Protein AF-A0A318KEJ3-F1 (afdb_monomer_lite)

Radius of gyration: 18.31 Å; chains: 1; bounding box: 38×32×59 Å

Sequence (121 aa):
MEWYDNIYDIGLPIDLRQWKKKHEIVKELREKGVKVSDDAREFRLHVEKYNEGFYEHQQSTYIAHSTSKGYIVTQDINLIKKSLDDYGKRPFNQLRKRAKGMKAIDENYNLRVDLERESLW

Structure (mmCIF, N/CA/C/O backbone):
data_AF-A0A318KEJ3-F1
#
_entry.id   AF-A0A318KEJ3-F1
#
loop_
_atom_site.group_PDB
_atom_site.id
_atom_site.type_symbol
_atom_site.label_atom_id
_atom_site.label_alt_id
_atom_site.label_comp_id
_atom_site.label_asym_id
_atom_site.label_entity_id
_atom_site.label_seq_id
_atom_site.pdbx_PDB_ins_code
_atom_site.Cartn_x
_atom_site.Cartn_y
_atom_site.Cartn_z
_atom_site.occupancy
_atom_site.B_iso_or_equiv
_atom_site.auth_seq_id
_atom_site.auth_comp_id
_atom_site.auth_asym_id
_atom_site.auth_atom_id
_atom_site.pdbx_PDB_model_num
ATOM 1 N N . MET A 1 1 ? -12.151 -3.320 30.598 1.00 41.75 1 MET A N 1
ATOM 2 C CA . MET A 1 1 ? -11.666 -2.323 29.625 1.00 41.75 1 MET A CA 1
ATOM 3 C C . MET A 1 1 ? -10.663 -3.049 28.745 1.00 41.75 1 MET A C 1
ATOM 5 O O . MET A 1 1 ? -9.799 -3.732 29.281 1.00 41.75 1 MET A O 1
ATOM 9 N N . GLU A 1 2 ? -10.959 -3.101 27.452 1.00 41.38 2 GLU A N 1
ATOM 10 C CA . GLU A 1 2 ? -10.620 -4.170 26.505 1.00 41.38 2 GLU A CA 1
ATOM 11 C C . GLU A 1 2 ? -9.128 -4.265 26.152 1.00 41.38 2 GLU A C 1
ATOM 13 O O . GLU A 1 2 ? -8.549 -3.350 25.585 1.00 41.38 2 GLU A O 1
ATOM 18 N N . TRP A 1 3 ? -8.518 -5.427 26.406 1.00 41.75 3 TRP A N 1
ATOM 19 C CA . TRP A 1 3 ? -7.174 -5.774 25.914 1.00 41.75 3 TRP A CA 1
ATOM 20 C C . TRP A 1 3 ? -7.163 -6.188 24.428 1.00 41.75 3 TRP A C 1
ATOM 22 O O . TRP A 1 3 ? -6.102 -6.429 23.861 1.00 41.75 3 TRP A O 1
ATOM 32 N N . TYR A 1 4 ? -8.338 -6.284 23.797 1.00 44.00 4 TYR A N 1
ATOM 33 C CA . TYR A 1 4 ? -8.515 -6.815 22.441 1.00 44.00 4 TYR A CA 1
ATOM 34 C C . TYR A 1 4 ? -8.391 -5.765 21.323 1.00 44.00 4 TYR A C 1
ATOM 36 O O . TYR A 1 4 ? -8.205 -6.146 20.171 1.00 44.00 4 TYR A O 1
ATOM 44 N N . ASP A 1 5 ? -8.423 -4.466 21.640 1.00 52.31 5 ASP A N 1
ATOM 45 C CA . ASP A 1 5 ? -8.371 -3.398 20.626 1.00 52.31 5 ASP A CA 1
ATOM 46 C C . ASP A 1 5 ? -6.944 -3.003 20.198 1.00 52.31 5 ASP A C 1
ATOM 48 O O . ASP A 1 5 ? -6.771 -2.259 19.236 1.00 52.31 5 ASP A O 1
ATOM 52 N N . ASN A 1 6 ? -5.906 -3.532 20.855 1.00 68.81 6 ASN A N 1
ATOM 53 C CA . ASN A 1 6 ? -4.517 -3.135 20.592 1.00 68.81 6 ASN A CA 1
ATOM 54 C C . ASN A 1 6 ? -3.982 -3.671 19.246 1.00 68.81 6 ASN A C 1
ATOM 56 O O . ASN A 1 6 ? -3.232 -2.994 18.558 1.00 68.81 6 ASN A O 1
ATOM 60 N N . ILE A 1 7 ? -4.414 -4.853 18.789 1.00 77.56 7 ILE A N 1
ATOM 61 C CA . ILE A 1 7 ? -3.845 -5.455 17.563 1.00 77.56 7 ILE A CA 1
ATOM 62 C C . ILE A 1 7 ? -4.210 -4.702 16.271 1.00 77.56 7 ILE A C 1
ATOM 64 O O . ILE A 1 7 ? -3.556 -4.884 15.245 1.00 77.56 7 ILE A O 1
ATOM 68 N N . TYR A 1 8 ? -5.269 -3.888 16.309 1.00 82.12 8 TYR A N 1
ATOM 69 C CA . TYR A 1 8 ? -5.692 -3.036 15.195 1.00 82.12 8 TYR A CA 1
ATOM 70 C C . TYR A 1 8 ? -5.171 -1.604 15.325 1.00 82.12 8 TYR A C 1
ATOM 72 O O . TYR A 1 8 ? -5.416 -0.795 14.426 1.00 82.12 8 TYR A O 1
ATOM 80 N N . ASP A 1 9 ? -4.459 -1.290 16.411 1.00 88.56 9 ASP A N 1
ATOM 81 C CA . ASP A 1 9 ? -3.737 -0.035 16.512 1.00 88.56 9 ASP A CA 1
ATOM 82 C C . ASP A 1 9 ? -2.575 -0.058 15.520 1.00 88.56 9 ASP A C 1
ATOM 84 O O . ASP A 1 9 ? -1.718 -0.946 15.519 1.00 88.56 9 ASP A O 1
ATOM 88 N N . ILE A 1 10 ? -2.578 0.930 14.636 1.00 92.69 10 ILE A N 1
ATOM 89 C CA . ILE A 1 10 ? -1.515 1.117 13.658 1.00 92.69 10 ILE A CA 1
ATOM 90 C C . ILE A 1 10 ? -0.540 2.209 14.081 1.00 92.69 10 ILE A C 1
ATOM 92 O O . ILE A 1 10 ? 0.337 2.554 13.301 1.00 92.69 10 ILE A O 1
ATOM 96 N N . GLY A 1 11 ? -0.690 2.806 15.264 1.00 91.38 11 GLY A N 1
ATOM 97 C CA . GLY A 1 11 ? 0.124 3.939 15.706 1.00 91.38 11 GLY A CA 1
ATOM 98 C C . GLY A 1 11 ? -0.206 5.249 14.983 1.00 91.38 11 GLY A C 1
ATOM 99 O O . GLY A 1 11 ? 0.577 6.197 15.026 1.00 91.38 11 GLY A O 1
ATOM 100 N N . LEU A 1 12 ? -1.358 5.316 14.309 1.00 92.81 12 LEU A N 1
ATOM 101 C CA . LEU A 1 12 ? -1.930 6.546 13.769 1.00 92.81 12 LEU A CA 1
ATOM 102 C C . LEU A 1 12 ? -3.325 6.742 14.349 1.00 92.81 12 LEU A C 1
ATOM 104 O O . LEU A 1 12 ? -4.037 5.762 14.567 1.00 92.81 12 LEU A O 1
ATOM 108 N N . PRO A 1 13 ? -3.771 7.995 14.528 1.00 93.44 13 PRO A N 1
ATOM 109 C CA . PRO A 1 13 ? -5.089 8.272 15.067 1.00 93.44 13 PRO A CA 1
ATOM 110 C C . PRO A 1 13 ? -6.154 8.070 13.976 1.00 93.44 13 PRO A C 1
ATOM 112 O O . PRO A 1 13 ? -6.862 8.999 13.614 1.00 93.44 13 PRO A O 1
ATOM 115 N N . ILE A 1 14 ? -6.278 6.874 13.405 1.00 93.75 14 ILE A N 1
ATOM 116 C CA . ILE A 1 14 ? -7.265 6.522 12.381 1.00 93.75 14 ILE A CA 1
ATOM 117 C C . ILE A 1 14 ? -7.715 5.075 12.560 1.00 93.75 14 ILE A C 1
ATOM 119 O O . ILE A 1 14 ? -6.901 4.183 12.770 1.00 93.75 14 ILE A O 1
ATOM 123 N N . ASP A 1 15 ? -9.020 4.841 12.434 1.00 93.25 15 ASP A N 1
ATOM 124 C CA . ASP A 1 15 ? -9.574 3.487 12.441 1.00 93.25 15 ASP A CA 1
ATOM 125 C C . ASP A 1 15 ? -9.603 2.911 11.019 1.00 93.25 15 ASP A C 1
ATOM 127 O O . ASP A 1 15 ? -10.276 3.466 10.142 1.00 93.25 15 ASP A O 1
ATOM 131 N N . LEU A 1 16 ? -8.882 1.809 10.804 1.00 95.88 16 LEU A N 1
ATOM 132 C CA . LEU A 1 16 ? -8.848 1.041 9.556 1.00 95.88 16 LEU A CA 1
ATOM 133 C C . LEU A 1 16 ? -9.428 -0.376 9.717 1.00 95.88 16 LEU A C 1
ATOM 135 O O . LEU A 1 16 ? -9.154 -1.239 8.887 1.00 95.88 16 LEU A O 1
ATOM 139 N N . ARG A 1 17 ? -10.253 -0.645 10.740 1.00 93.75 17 ARG A N 1
ATOM 140 C CA . ARG A 1 17 ? -10.995 -1.921 10.868 1.00 93.75 17 ARG A CA 1
ATOM 141 C C . ARG A 1 17 ? -12.025 -2.118 9.752 1.00 93.75 17 ARG A C 1
ATOM 143 O O . ARG A 1 17 ? -12.487 -3.229 9.509 1.00 93.75 17 ARG A O 1
ATOM 150 N N . GLN A 1 18 ? -12.383 -1.036 9.067 1.00 95.44 18 GLN A N 1
ATOM 151 C CA . GLN A 1 18 ? -13.194 -1.028 7.856 1.00 95.44 18 GLN A CA 1
ATOM 152 C C . GLN A 1 18 ? -12.414 -0.377 6.714 1.00 95.44 18 GLN A C 1
ATOM 154 O O . GLN A 1 18 ? -11.500 0.417 6.939 1.00 95.44 18 GLN A O 1
ATOM 159 N N . TRP A 1 19 ? -12.797 -0.703 5.479 1.00 97.38 19 TRP A N 1
ATOM 160 C CA . TRP A 1 19 ? -12.184 -0.114 4.293 1.00 97.38 19 TRP A CA 1
ATOM 161 C C . TRP A 1 19 ? -12.333 1.409 4.289 1.00 97.38 19 TRP A C 1
ATOM 163 O O . TRP A 1 19 ? -13.452 1.914 4.349 1.00 97.38 19 TRP A O 1
ATOM 173 N N . LYS A 1 20 ? -11.215 2.126 4.142 1.00 97.56 20 LYS A N 1
ATOM 174 C CA . LYS A 1 20 ? -11.200 3.579 3.926 1.00 97.56 20 LYS A CA 1
ATOM 175 C C . LYS A 1 20 ? -10.407 3.960 2.695 1.00 97.56 20 LYS A C 1
ATOM 177 O O . LYS A 1 20 ? -9.296 3.478 2.459 1.00 97.56 20 LYS A O 1
ATOM 182 N N . LYS A 1 21 ? -10.950 4.875 1.901 1.00 97.06 21 LYS A N 1
ATOM 183 C CA . LYS A 1 21 ? -10.270 5.447 0.743 1.00 97.06 21 LYS A CA 1
ATOM 184 C C . LYS A 1 21 ? -9.210 6.447 1.171 1.00 97.06 21 LYS A C 1
ATOM 186 O O . LYS A 1 21 ? -9.317 7.117 2.190 1.00 97.06 21 LYS A O 1
ATOM 191 N N . LYS A 1 22 ? -8.214 6.630 0.300 1.00 95.94 22 LYS A N 1
ATOM 192 C CA . LYS A 1 22 ? -7.121 7.596 0.489 1.00 95.94 22 LYS A CA 1
ATOM 193 C C . LYS A 1 22 ? -7.621 8.991 0.891 1.00 95.94 22 LYS A C 1
ATOM 195 O O . LYS A 1 22 ? -7.053 9.601 1.784 1.00 95.94 22 LYS A O 1
ATOM 200 N N . HIS A 1 23 ? -8.654 9.507 0.223 1.00 95.81 23 HIS A N 1
ATOM 201 C CA . HIS A 1 23 ? -9.148 10.861 0.493 1.00 95.81 23 HIS A CA 1
ATOM 202 C C . HIS A 1 23 ? -9.790 10.982 1.885 1.00 95.81 23 HIS A C 1
ATOM 204 O O . HIS A 1 23 ? -9.603 11.999 2.544 1.00 95.81 23 HIS A O 1
ATOM 210 N N . GLU A 1 24 ? -10.480 9.936 2.349 1.00 97.00 24 GLU A N 1
ATOM 211 C CA . GLU A 1 24 ? -11.056 9.862 3.698 1.00 97.00 24 GLU A CA 1
ATOM 212 C C . GLU A 1 24 ? -9.943 9.825 4.747 1.00 97.00 24 GLU A C 1
ATOM 214 O O . GLU A 1 24 ? -9.965 10.595 5.701 1.00 97.00 24 GLU A O 1
ATOM 219 N N . ILE A 1 25 ? -8.917 9.004 4.503 1.00 96.88 25 ILE A N 1
ATOM 220 C CA . ILE A 1 25 ? -7.737 8.879 5.367 1.00 96.88 25 ILE A CA 1
ATOM 221 C C . ILE A 1 25 ? -7.006 10.217 5.502 1.00 96.88 25 ILE A C 1
ATOM 223 O O . ILE A 1 25 ? -6.727 10.658 6.612 1.00 96.88 25 ILE A O 1
ATOM 227 N N . VAL A 1 26 ? -6.712 10.887 4.383 1.00 96.94 26 VAL A N 1
ATOM 228 C CA . VAL A 1 26 ? -6.011 12.183 4.390 1.00 96.94 26 VAL A CA 1
ATOM 229 C C . VAL A 1 26 ? -6.817 13.237 5.142 1.00 96.94 26 VAL A C 1
ATOM 231 O O . VAL A 1 26 ? -6.245 13.988 5.929 1.00 96.94 26 VAL A O 1
ATOM 234 N N . LYS A 1 27 ? -8.135 13.288 4.917 1.00 96.56 27 LYS A N 1
ATOM 235 C CA . LYS A 1 27 ? -9.028 14.214 5.617 1.00 96.56 27 LYS A CA 1
ATOM 236 C C . LYS A 1 27 ? -8.987 13.978 7.129 1.00 96.56 27 LYS A C 1
ATOM 238 O O . LYS A 1 27 ? -8.687 14.906 7.871 1.00 96.56 27 LYS A O 1
ATOM 243 N N . GLU A 1 28 ? -9.210 12.741 7.564 1.00 96.50 28 GLU A N 1
ATOM 244 C CA . GLU A 1 28 ? -9.274 12.385 8.985 1.00 96.50 28 GLU A CA 1
ATOM 245 C C . GLU A 1 28 ? -7.937 12.618 9.704 1.00 96.50 28 GLU A C 1
ATOM 247 O O . GLU A 1 28 ? -7.905 13.158 10.808 1.00 96.50 28 GLU A O 1
ATOM 252 N N . LEU A 1 29 ? -6.817 12.262 9.068 1.00 96.06 29 LEU A N 1
ATOM 253 C CA . LEU A 1 29 ? -5.487 12.490 9.633 1.00 96.06 29 LEU A CA 1
ATOM 254 C C . LEU A 1 29 ? -5.207 13.987 9.825 1.00 96.06 29 LEU A C 1
ATOM 256 O O . LEU A 1 29 ? -4.710 14.383 10.880 1.00 96.06 29 LEU A O 1
ATOM 260 N N . ARG A 1 30 ? -5.589 14.831 8.859 1.00 95.94 30 ARG A N 1
ATOM 261 C CA . ARG A 1 30 ? -5.444 16.293 8.966 1.00 95.94 30 ARG A CA 1
ATOM 262 C C . ARG A 1 30 ? -6.335 16.894 10.045 1.00 95.94 30 ARG A C 1
ATOM 264 O O . ARG A 1 30 ? -5.863 17.734 10.805 1.00 95.94 30 ARG A O 1
ATOM 271 N N . GLU A 1 31 ? -7.588 16.451 10.140 1.00 96.62 31 GLU A N 1
ATOM 272 C CA . GLU A 1 31 ? -8.523 16.873 11.197 1.00 96.62 31 GLU A CA 1
ATOM 273 C C . GLU A 1 31 ? -7.983 16.551 12.598 1.00 96.62 31 GLU A C 1
ATOM 275 O O . GLU A 1 31 ? -8.251 17.278 13.551 1.00 96.62 31 GLU A O 1
ATOM 280 N N . LYS A 1 32 ? -7.157 15.506 12.710 1.00 95.25 32 LYS A N 1
ATOM 281 C CA . LYS A 1 32 ? -6.493 15.084 13.950 1.00 95.25 32 LYS A CA 1
ATOM 282 C C . LYS A 1 32 ? -5.068 15.632 14.107 1.00 95.25 32 LYS A C 1
ATOM 284 O O . LYS A 1 32 ? -4.325 15.175 14.970 1.00 95.25 32 LYS A O 1
ATOM 289 N N . GLY A 1 33 ? -4.676 16.609 13.288 1.00 94.81 33 GLY A N 1
ATOM 290 C CA . GLY A 1 33 ? -3.395 17.315 13.402 1.00 94.81 33 GLY A CA 1
ATOM 291 C C . GLY A 1 33 ? -2.180 16.575 12.834 1.00 94.81 33 GLY A C 1
ATOM 292 O O . GLY A 1 33 ? -1.053 17.049 12.988 1.00 94.81 33 GLY A O 1
ATOM 293 N N . VAL A 1 34 ? -2.370 15.445 12.148 1.00 93.88 34 VAL A N 1
ATOM 294 C CA . VAL A 1 34 ? -1.285 14.712 11.483 1.00 93.88 34 VAL A CA 1
ATOM 295 C C . VAL A 1 34 ? -0.999 15.348 10.123 1.00 93.88 34 VAL A C 1
ATOM 297 O O . VAL A 1 34 ? -1.882 15.500 9.276 1.00 93.88 34 VAL A O 1
ATOM 300 N N . LYS A 1 35 ? 0.266 15.710 9.888 1.00 91.44 35 LYS A N 1
ATOM 301 C CA . LYS A 1 35 ? 0.710 16.249 8.597 1.00 91.44 35 LYS A CA 1
ATOM 302 C C . LYS A 1 35 ? 0.794 15.128 7.565 1.00 91.44 35 LYS A C 1
ATOM 304 O O . LYS A 1 35 ? 1.616 14.228 7.696 1.00 91.44 35 LYS A O 1
ATOM 309 N N . VAL A 1 36 ? -0.045 15.214 6.536 1.00 92.62 36 VAL A N 1
ATOM 310 C CA . VAL A 1 36 ? -0.067 14.278 5.405 1.00 92.62 36 VAL A CA 1
ATOM 311 C C . VAL A 1 36 ? -0.299 15.050 4.108 1.00 92.62 36 VAL A C 1
ATOM 313 O O . VAL A 1 36 ? -1.180 15.917 4.042 1.00 92.62 36 VAL A O 1
ATOM 316 N N . SER A 1 37 ? 0.473 14.735 3.072 1.00 92.62 37 SER A N 1
ATOM 317 C CA . SER A 1 37 ? 0.340 15.271 1.717 1.00 92.62 37 SER A CA 1
ATOM 318 C C . SER A 1 37 ? -0.965 14.822 1.034 1.00 92.62 37 SER A C 1
ATOM 320 O O . SER A 1 37 ? -1.588 13.831 1.417 1.00 92.62 37 SER A O 1
ATOM 322 N N . ASP A 1 38 ? -1.399 15.521 -0.022 1.00 89.12 38 ASP A N 1
ATOM 323 C CA . ASP A 1 38 ? -2.625 15.154 -0.765 1.00 89.12 38 ASP A CA 1
ATOM 324 C C . ASP A 1 38 ? -2.520 13.784 -1.463 1.00 89.12 38 ASP A C 1
ATOM 326 O O . ASP A 1 38 ? -3.511 13.074 -1.693 1.00 89.12 38 ASP A O 1
ATOM 330 N N . ASP A 1 39 ? -1.300 13.374 -1.808 1.00 90.62 39 ASP A N 1
ATOM 331 C CA . ASP A 1 39 ? -1.016 12.052 -2.354 1.00 90.62 39 ASP A CA 1
ATOM 332 C C . ASP A 1 39 ? -0.828 10.977 -1.267 1.00 90.62 39 ASP A C 1
ATOM 334 O O . ASP A 1 39 ? -0.594 9.816 -1.603 1.00 90.62 39 ASP A O 1
ATOM 338 N N . ALA A 1 40 ? -1.002 11.329 0.012 1.00 93.38 40 ALA A N 1
ATOM 339 C CA . ALA A 1 40 ? -0.880 10.439 1.163 1.00 93.38 40 ALA A CA 1
ATOM 340 C C . ALA A 1 40 ? 0.491 9.749 1.245 1.00 93.38 40 ALA A C 1
ATOM 342 O O . ALA A 1 40 ? 0.577 8.547 1.501 1.00 93.38 40 ALA A O 1
ATOM 343 N N . ARG A 1 41 ? 1.575 10.470 0.941 1.00 93.38 41 ARG A N 1
ATOM 344 C CA . ARG A 1 41 ? 2.934 9.912 0.933 1.00 93.38 41 ARG A CA 1
ATOM 345 C C . ARG A 1 41 ? 3.341 9.428 2.321 1.00 93.38 41 ARG A C 1
ATOM 347 O O . ARG A 1 41 ? 3.777 8.291 2.446 1.00 93.38 41 ARG A O 1
ATOM 354 N N . GLU A 1 42 ? 3.152 10.251 3.343 1.00 94.75 42 GLU A N 1
ATOM 355 C CA . GLU A 1 42 ? 3.513 9.940 4.730 1.00 94.75 42 GLU A CA 1
ATOM 356 C C . GLU A 1 42 ? 2.719 8.737 5.240 1.00 94.75 42 GLU A C 1
ATOM 358 O O . GLU A 1 42 ? 3.287 7.819 5.822 1.00 94.75 42 GLU A O 1
ATOM 363 N N . PHE A 1 43 ? 1.421 8.686 4.929 1.00 96.06 43 PHE A N 1
ATOM 364 C CA . PHE A 1 43 ? 0.583 7.536 5.255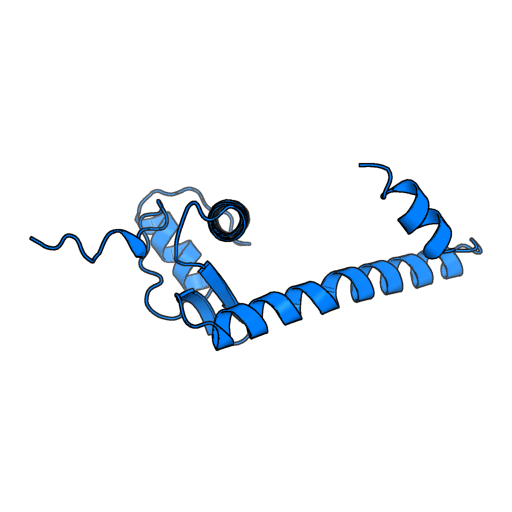 1.00 96.06 43 PHE A CA 1
ATOM 365 C C . PHE A 1 43 ? 1.061 6.256 4.555 1.00 96.06 43 PHE A C 1
ATOM 367 O O . PHE A 1 43 ? 1.139 5.211 5.185 1.00 96.06 43 PHE A O 1
ATOM 374 N N . ARG A 1 44 ? 1.421 6.313 3.266 1.00 94.25 44 ARG A N 1
ATOM 375 C CA . ARG A 1 44 ? 1.925 5.131 2.545 1.00 94.25 44 ARG A CA 1
ATOM 376 C C . ARG A 1 44 ? 3.250 4.618 3.112 1.00 94.25 44 ARG A C 1
ATOM 378 O O . ARG A 1 44 ? 3.389 3.411 3.249 1.00 94.25 44 ARG A O 1
ATOM 385 N N . LEU A 1 45 ? 4.168 5.510 3.486 1.00 94.50 45 LEU A N 1
ATOM 386 C CA . LEU A 1 45 ? 5.417 5.133 4.162 1.00 94.50 45 LEU A CA 1
ATOM 387 C C . LEU A 1 45 ? 5.143 4.481 5.523 1.00 94.50 45 LEU A C 1
ATOM 389 O O . LEU A 1 45 ? 5.774 3.492 5.881 1.00 94.50 45 LEU A O 1
ATOM 393 N N . HIS A 1 46 ? 4.166 5.008 6.264 1.00 95.75 46 HIS A N 1
ATOM 394 C CA . HIS A 1 46 ? 3.717 4.398 7.513 1.00 95.75 46 HIS A CA 1
ATOM 395 C C . HIS A 1 46 ? 3.151 2.991 7.293 1.00 95.75 46 HIS A C 1
ATOM 397 O O . HIS A 1 46 ? 3.501 2.072 8.023 1.00 95.75 46 HIS A O 1
ATOM 403 N N . VAL A 1 47 ? 2.315 2.806 6.265 1.00 95.81 47 VAL A N 1
ATOM 404 C CA . VAL A 1 47 ? 1.770 1.493 5.881 1.00 95.81 47 VAL A CA 1
ATOM 405 C C . VAL A 1 47 ? 2.880 0.502 5.537 1.00 95.81 47 VAL A C 1
ATOM 407 O O . VAL A 1 47 ? 2.814 -0.645 5.968 1.00 95.81 47 VAL A O 1
ATOM 410 N N . GLU A 1 48 ? 3.893 0.930 4.779 1.00 94.38 48 GLU A N 1
ATOM 411 C CA . GLU A 1 48 ? 5.051 0.098 4.429 1.00 94.38 48 GLU A CA 1
ATOM 412 C C . GLU A 1 48 ? 5.791 -0.369 5.688 1.00 94.38 48 GLU A C 1
ATOM 414 O O . GLU A 1 48 ? 5.940 -1.574 5.880 1.00 94.38 48 GLU A O 1
ATOM 419 N N . LYS A 1 49 ? 6.133 0.556 6.593 1.00 94.69 49 LYS A N 1
ATOM 420 C CA . LYS A 1 49 ? 6.800 0.239 7.865 1.00 94.69 49 LYS A CA 1
ATOM 421 C C . LYS A 1 49 ? 5.954 -0.651 8.779 1.00 94.69 49 LYS A C 1
ATOM 423 O O . LYS A 1 49 ? 6.473 -1.560 9.414 1.00 94.69 49 LYS A O 1
ATOM 428 N N . TYR A 1 50 ? 4.652 -0.390 8.870 1.00 95.12 50 TYR A N 1
ATOM 429 C CA . TYR A 1 50 ? 3.749 -1.238 9.643 1.00 95.12 50 TYR A CA 1
ATOM 430 C C . TYR A 1 50 ? 3.787 -2.666 9.089 1.00 95.12 50 TYR A C 1
ATOM 432 O O . TYR A 1 50 ? 4.052 -3.614 9.816 1.00 95.12 50 TYR A O 1
ATOM 440 N N . ASN A 1 51 ? 3.623 -2.825 7.775 1.00 95.56 51 ASN A N 1
ATOM 441 C CA . ASN A 1 51 ? 3.639 -4.135 7.134 1.00 95.56 51 ASN A CA 1
ATOM 442 C C . ASN A 1 51 ? 5.005 -4.845 7.208 1.00 95.56 51 ASN A C 1
ATOM 444 O O . ASN A 1 51 ? 5.014 -6.074 7.216 1.00 95.56 51 ASN A O 1
ATOM 448 N N . GLU A 1 52 ? 6.130 -4.129 7.321 1.00 93.88 52 GLU A N 1
ATOM 449 C CA . GLU A 1 52 ? 7.429 -4.738 7.661 1.00 93.88 52 GLU A CA 1
ATOM 450 C C . GLU A 1 52 ? 7.368 -5.506 8.982 1.00 93.88 52 GLU A C 1
ATOM 452 O O . GLU A 1 52 ? 7.756 -6.672 9.027 1.00 93.88 52 GLU A O 1
ATOM 457 N N . GLY A 1 53 ? 6.756 -4.926 10.018 1.00 93.00 53 GLY A N 1
ATOM 458 C CA . GLY A 1 53 ? 6.542 -5.615 11.290 1.00 93.00 53 GLY A CA 1
ATOM 459 C C . GLY A 1 53 ? 5.726 -6.905 11.148 1.00 93.00 53 GLY A C 1
ATOM 460 O O . GLY A 1 53 ? 5.939 -7.859 11.896 1.00 93.00 53 GLY A O 1
ATOM 461 N N . PHE A 1 54 ? 4.800 -6.979 10.184 1.00 93.31 54 PHE A N 1
ATOM 462 C CA . PHE A 1 54 ? 4.069 -8.218 9.891 1.00 93.31 54 PHE A CA 1
ATOM 463 C C . PHE A 1 54 ? 4.990 -9.292 9.290 1.00 93.31 54 PHE A C 1
ATOM 465 O O . PHE A 1 54 ? 4.903 -10.459 9.676 1.00 93.31 54 PHE A O 1
ATOM 472 N N . TYR A 1 55 ? 5.895 -8.915 8.380 1.00 88.62 55 TYR A N 1
ATOM 473 C CA . TYR A 1 55 ? 6.878 -9.835 7.791 1.00 88.62 55 TYR A CA 1
ATOM 474 C C . TYR A 1 55 ? 7.897 -10.331 8.823 1.00 88.62 55 TYR A C 1
ATOM 476 O O . TYR A 1 55 ? 8.319 -11.482 8.768 1.00 88.62 55 TYR A O 1
ATOM 484 N N . GLU A 1 56 ? 8.255 -9.474 9.779 1.00 91.62 56 GLU A N 1
ATOM 485 C CA . GLU A 1 56 ? 9.195 -9.764 10.868 1.00 91.62 56 GLU A CA 1
ATOM 486 C C . GLU A 1 56 ? 8.539 -10.460 12.073 1.00 91.62 56 GLU A C 1
ATOM 488 O O . GLU A 1 56 ? 9.184 -10.666 13.100 1.00 91.62 56 GLU A O 1
ATOM 493 N N . HIS A 1 57 ? 7.256 -10.825 11.970 1.00 90.25 57 HIS A N 1
ATOM 494 C CA . HIS A 1 57 ? 6.470 -11.443 13.044 1.00 90.25 57 HIS A CA 1
ATOM 495 C C . HIS A 1 57 ? 6.358 -10.597 14.330 1.00 90.25 57 HIS A C 1
ATOM 497 O O . HIS A 1 57 ? 6.069 -11.127 15.402 1.00 90.25 57 HIS A O 1
ATOM 503 N N . GLN A 1 58 ? 6.543 -9.279 14.233 1.00 89.94 58 GLN A N 1
ATOM 504 C CA . GLN A 1 58 ? 6.394 -8.329 15.343 1.00 89.94 58 GLN A CA 1
ATOM 505 C C . GLN A 1 58 ? 4.930 -7.956 15.606 1.00 89.94 58 GLN A C 1
ATOM 507 O O . GLN A 1 58 ? 4.574 -7.558 16.713 1.00 89.94 58 GLN A O 1
ATOM 512 N N . GLN A 1 59 ? 4.068 -8.109 14.602 1.00 90.69 59 GLN A N 1
ATOM 513 C CA . GLN A 1 59 ? 2.630 -7.872 14.699 1.00 90.69 59 GLN A CA 1
ATOM 514 C C . GLN A 1 59 ? 1.849 -8.936 13.926 1.00 90.69 59 GLN A C 1
ATOM 516 O O . GLN A 1 59 ? 2.345 -9.548 12.981 1.00 90.69 59 GLN A O 1
ATOM 521 N N . SER A 1 60 ? 0.600 -9.155 14.333 1.00 92.06 60 SER A N 1
ATOM 522 C CA . SER A 1 60 ? -0.260 -10.217 13.798 1.00 92.06 60 SER A CA 1
ATOM 523 C C . SER A 1 60 ? -1.224 -9.742 12.707 1.00 92.06 60 SER A C 1
ATOM 525 O O . SER A 1 60 ? -1.984 -10.545 12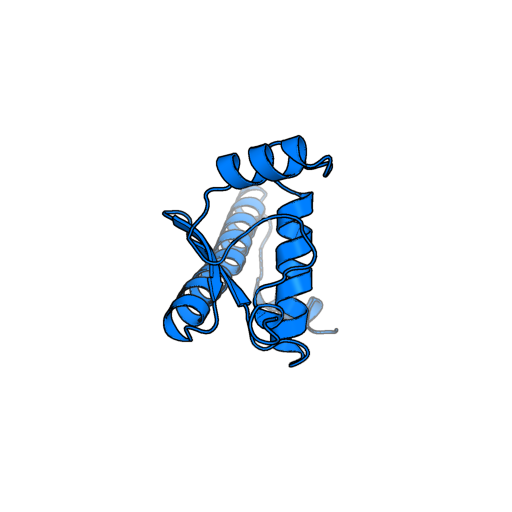.165 1.00 92.06 60 SER A O 1
ATOM 527 N N . THR A 1 61 ? -1.221 -8.447 12.402 1.00 95.88 61 THR A N 1
ATOM 528 C CA . THR A 1 61 ? -2.128 -7.764 11.477 1.00 95.88 61 THR A CA 1
ATOM 529 C C . THR A 1 61 ? -1.356 -7.107 10.337 1.00 95.88 61 THR A C 1
ATOM 531 O O . THR A 1 61 ? -0.184 -6.748 10.457 1.00 95.88 61 THR A O 1
ATOM 534 N N . TYR A 1 62 ? -2.035 -6.953 9.204 1.00 96.44 62 TYR A N 1
ATOM 535 C CA . TYR A 1 62 ? -1.491 -6.390 7.974 1.00 96.44 62 TYR A CA 1
ATOM 536 C C . TYR A 1 62 ? -2.426 -5.305 7.443 1.00 96.44 62 TYR A C 1
ATOM 538 O O . TYR A 1 62 ? -3.647 -5.480 7.441 1.00 96.44 62 TYR A O 1
ATOM 546 N N . ILE A 1 63 ? -1.872 -4.200 6.946 1.00 97.19 63 ILE A N 1
ATOM 547 C CA . ILE A 1 63 ? -2.639 -3.184 6.224 1.00 97.19 63 ILE A CA 1
ATOM 548 C C . ILE A 1 63 ? -2.713 -3.588 4.751 1.00 97.19 63 ILE A C 1
ATOM 550 O O . ILE A 1 63 ? -1.776 -3.377 3.976 1.00 97.19 63 ILE A O 1
ATOM 554 N N . ALA A 1 64 ? -3.852 -4.152 4.359 1.00 96.31 64 ALA A N 1
ATOM 555 C CA . ALA A 1 64 ? -4.146 -4.509 2.980 1.00 96.31 64 ALA A CA 1
ATOM 556 C C . ALA A 1 64 ? -4.591 -3.288 2.172 1.00 96.31 64 ALA A C 1
ATOM 558 O O . ALA A 1 64 ? -5.356 -2.446 2.649 1.00 96.31 64 ALA A O 1
ATOM 559 N N . HIS A 1 65 ? -4.158 -3.229 0.912 1.00 94.56 65 HIS A N 1
ATOM 560 C CA . HIS A 1 65 ? -4.563 -2.203 -0.040 1.00 94.56 65 HIS A CA 1
ATOM 561 C C . HIS A 1 65 ? -5.354 -2.810 -1.205 1.00 94.56 65 HIS A C 1
ATOM 563 O O . HIS A 1 65 ? -5.036 -3.873 -1.727 1.00 94.56 65 HIS A O 1
ATOM 569 N N . SER A 1 66 ? -6.381 -2.091 -1.654 1.00 91.69 66 SER A N 1
ATOM 570 C CA . SER A 1 66 ? -7.109 -2.360 -2.891 1.00 91.69 66 SER A CA 1
ATOM 571 C C . SER A 1 66 ? -7.414 -1.049 -3.598 1.00 91.69 66 SER A C 1
ATOM 573 O O . SER A 1 66 ? -8.025 -0.158 -3.012 1.00 91.69 66 SER A O 1
ATOM 575 N N . THR A 1 67 ? -7.134 -0.948 -4.897 1.00 88.00 67 THR A N 1
ATOM 576 C CA . THR A 1 67 ? -7.503 0.238 -5.694 1.00 88.00 67 THR A CA 1
ATOM 577 C C . THR A 1 67 ? -8.999 0.570 -5.577 1.00 88.00 67 THR A C 1
ATOM 579 O O . THR A 1 67 ? -9.400 1.731 -5.449 1.00 88.00 67 THR A O 1
ATOM 582 N N . SER A 1 68 ? -9.847 -0.463 -5.554 1.00 91.31 68 SER A N 1
ATOM 583 C CA . SER A 1 68 ? -11.307 -0.320 -5.523 1.00 91.31 68 SER A CA 1
ATOM 584 C C . SER A 1 68 ? -11.895 -0.059 -4.137 1.00 91.31 68 SER A C 1
ATOM 586 O O . SER A 1 68 ? -12.976 0.521 -4.070 1.00 91.31 68 SER A O 1
ATOM 588 N N . LYS A 1 69 ? -11.194 -0.377 -3.041 1.00 94.75 69 LYS A N 1
ATOM 589 C CA . LYS A 1 69 ? -11.728 -0.235 -1.670 1.00 94.75 69 LYS A CA 1
ATOM 590 C C . LYS A 1 69 ? -10.916 0.687 -0.759 1.00 94.75 69 LYS A C 1
ATOM 592 O O . LYS A 1 69 ? -11.491 1.306 0.122 1.00 94.75 69 LYS A O 1
ATOM 597 N N . GLY A 1 70 ? -9.631 0.886 -1.035 1.00 95.62 70 GLY A N 1
ATOM 598 C CA . GLY A 1 70 ? -8.723 1.687 -0.220 1.00 95.62 70 GLY A CA 1
ATOM 599 C C . GLY A 1 70 ? -7.861 0.809 0.678 1.00 95.62 70 GLY A C 1
ATOM 600 O O . GLY A 1 70 ? -7.218 -0.105 0.170 1.00 95.62 70 GLY A O 1
ATOM 601 N N . TYR A 1 71 ? -7.841 1.093 1.977 1.00 97.38 71 TYR A N 1
ATOM 602 C CA . TYR A 1 71 ? -6.997 0.424 2.967 1.00 97.38 71 TYR A CA 1
ATOM 603 C C . TYR A 1 71 ? -7.838 -0.190 4.086 1.00 97.38 71 TYR A C 1
ATOM 605 O O . TYR A 1 71 ? -8.867 0.377 4.452 1.00 97.38 71 TYR A O 1
ATOM 613 N N . ILE A 1 72 ? -7.392 -1.326 4.621 1.00 97.44 72 ILE A N 1
ATOM 614 C CA . ILE A 1 72 ? -7.980 -1.995 5.789 1.00 97.44 72 ILE A CA 1
ATOM 615 C C . ILE A 1 72 ? -6.876 -2.703 6.582 1.00 97.44 72 ILE A C 1
ATOM 617 O O . ILE A 1 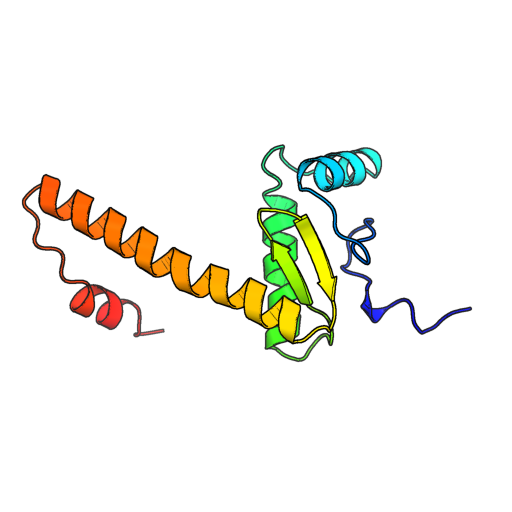72 ? -5.967 -3.272 5.982 1.00 97.44 72 ILE A O 1
ATOM 621 N N . VAL A 1 73 ? -6.960 -2.705 7.910 1.00 97.50 73 VAL A N 1
ATOM 622 C CA . VAL A 1 73 ? -6.135 -3.555 8.781 1.00 97.50 73 VAL A CA 1
ATOM 623 C C . VAL A 1 73 ? -6.850 -4.882 8.965 1.00 97.50 73 VAL A C 1
ATOM 625 O O . VAL A 1 73 ? -8.032 -4.920 9.302 1.00 97.50 73 VAL A O 1
ATOM 628 N N . THR A 1 74 ? -6.160 -5.989 8.720 1.00 96.31 74 THR A N 1
ATOM 629 C CA . THR A 1 74 ? -6.794 -7.305 8.713 1.00 96.31 74 THR A CA 1
ATOM 630 C C . THR A 1 74 ? -5.828 -8.424 9.091 1.00 96.31 74 THR A C 1
ATOM 632 O O . THR A 1 74 ? -4.613 -8.290 8.954 1.00 96.31 74 THR A O 1
ATOM 635 N N . GLN A 1 75 ? -6.394 -9.545 9.53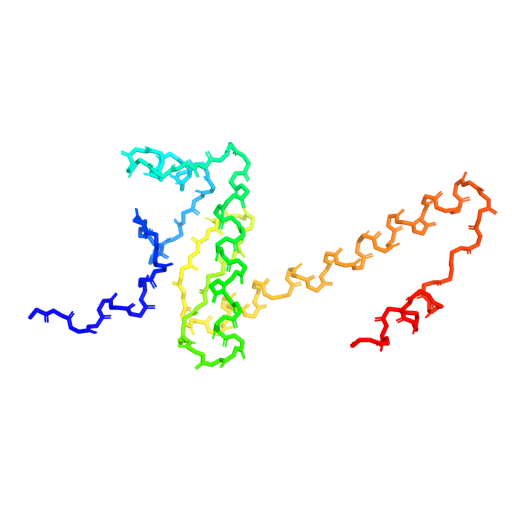8 1.00 95.94 75 GLN A N 1
ATOM 636 C CA . GLN A 1 75 ? -5.720 -10.843 9.664 1.00 95.94 75 GLN A CA 1
ATOM 637 C C . GLN A 1 75 ? -6.223 -11.849 8.612 1.00 95.94 75 GLN A C 1
ATOM 639 O O . GLN A 1 75 ? -5.778 -12.994 8.584 1.00 95.94 75 GLN A O 1
ATOM 644 N N . ASP A 1 76 ? -7.168 -11.452 7.746 1.00 95.69 76 ASP A N 1
ATOM 645 C CA . ASP A 1 76 ? -7.710 -12.329 6.707 1.00 95.69 76 ASP A CA 1
ATOM 646 C C . ASP A 1 76 ? -6.639 -12.616 5.651 1.00 95.69 76 ASP A C 1
ATOM 648 O O . ASP A 1 76 ? -6.326 -11.792 4.785 1.00 95.69 76 ASP A O 1
ATOM 652 N N . ILE A 1 77 ? -6.119 -13.840 5.700 1.00 94.25 77 ILE A N 1
ATOM 653 C CA . ILE A 1 77 ? -5.082 -14.355 4.805 1.00 94.25 77 ILE A CA 1
ATOM 654 C C . ILE A 1 77 ? -5.461 -14.166 3.329 1.00 94.25 77 ILE A C 1
ATOM 656 O O . ILE A 1 77 ? -4.586 -13.915 2.500 1.00 94.25 77 ILE A O 1
ATOM 660 N N . ASN A 1 78 ? -6.744 -14.250 2.966 1.00 95.19 78 ASN A N 1
ATOM 661 C CA . ASN A 1 78 ? -7.170 -14.082 1.577 1.00 95.19 78 ASN A CA 1
ATOM 662 C C . ASN A 1 78 ? -7.065 -12.628 1.109 1.00 95.19 78 ASN A C 1
ATOM 664 O O . ASN A 1 78 ? -6.733 -12.383 -0.054 1.00 95.19 78 ASN A O 1
ATOM 668 N N . LEU A 1 79 ? -7.339 -11.660 1.987 1.00 94.69 79 LEU A N 1
ATOM 669 C CA . LEU A 1 79 ? -7.152 -10.239 1.683 1.00 94.69 79 LEU A CA 1
ATOM 670 C C . LEU A 1 79 ? -5.670 -9.883 1.605 1.00 94.69 79 LEU A C 1
ATOM 672 O O . LEU A 1 79 ? -5.265 -9.173 0.684 1.00 94.69 79 LEU A O 1
ATOM 676 N N . ILE A 1 80 ? -4.867 -10.431 2.519 1.00 94.88 80 ILE A N 1
ATOM 677 C CA . ILE A 1 80 ? -3.415 -10.241 2.536 1.00 94.88 80 ILE A CA 1
ATOM 678 C C . ILE A 1 80 ? -2.804 -10.776 1.238 1.00 94.88 80 ILE A C 1
ATOM 680 O O . ILE A 1 80 ? -2.132 -10.028 0.533 1.00 94.88 80 ILE A O 1
ATOM 684 N N . LYS A 1 81 ? -3.118 -12.020 0.849 1.00 93.00 81 LYS A N 1
ATOM 685 C CA . LYS A 1 81 ? -2.648 -12.618 -0.416 1.00 93.00 81 LYS A CA 1
ATOM 686 C C . LYS A 1 81 ? -2.986 -11.753 -1.628 1.00 93.00 81 LYS A C 1
ATOM 688 O O . LYS A 1 81 ? -2.102 -11.438 -2.413 1.00 93.00 81 LYS A O 1
ATOM 693 N N . LYS A 1 82 ? -4.237 -11.293 -1.743 1.00 91.75 82 LYS A N 1
ATOM 694 C CA . LYS A 1 82 ? -4.655 -10.410 -2.846 1.00 91.75 82 LYS A CA 1
ATOM 695 C C . LYS A 1 82 ? -3.879 -9.091 -2.866 1.00 91.75 82 LYS A C 1
ATOM 697 O O . LYS A 1 82 ? -3.504 -8.631 -3.939 1.00 91.75 82 LYS A O 1
ATOM 702 N N . SER A 1 83 ? -3.637 -8.494 -1.699 1.00 91.44 83 SER A N 1
ATOM 703 C CA . SER A 1 83 ? -2.837 -7.268 -1.580 1.00 91.44 83 SER A CA 1
ATOM 704 C C . SER A 1 83 ? -1.381 -7.503 -2.002 1.00 91.44 83 SER A C 1
ATOM 706 O O . SER A 1 83 ? -0.790 -6.657 -2.668 1.00 91.44 83 SER A O 1
ATOM 708 N N . LEU A 1 84 ? -0.805 -8.659 -1.658 1.00 88.75 84 LEU A N 1
ATOM 709 C CA . LEU A 1 84 ? 0.557 -9.047 -2.042 1.00 88.75 84 LEU A CA 1
ATOM 710 C C . LEU A 1 84 ? 0.683 -9.361 -3.543 1.00 88.75 84 LEU A C 1
ATOM 712 O O . LEU A 1 84 ? 1.671 -8.978 -4.169 1.00 88.75 84 LEU A O 1
ATOM 716 N N . ASP A 1 85 ? -0.333 -9.963 -4.161 1.00 86.56 85 ASP A N 1
ATOM 717 C CA . ASP A 1 85 ? -0.346 -10.227 -5.607 1.00 86.56 85 ASP A CA 1
ATOM 718 C C . ASP A 1 85 ? -0.272 -8.935 -6.445 1.00 86.56 85 ASP A C 1
ATOM 720 O O . ASP A 1 85 ? 0.301 -8.917 -7.542 1.00 86.56 85 ASP A O 1
ATOM 724 N N . ASP A 1 86 ? -0.815 -7.826 -5.932 1.00 77.06 86 ASP A N 1
ATOM 725 C CA . ASP A 1 86 ? -0.707 -6.513 -6.574 1.00 77.06 86 ASP A CA 1
ATOM 726 C C . ASP A 1 86 ? 0.731 -5.970 -6.538 1.00 77.06 86 ASP A C 1
ATOM 728 O O . ASP A 1 86 ? 1.168 -5.329 -7.505 1.00 77.06 86 ASP A O 1
ATOM 732 N N . TYR A 1 87 ? 1.502 -6.282 -5.487 1.00 71.38 87 TYR A N 1
ATOM 733 C CA . TYR A 1 87 ? 2.936 -5.995 -5.463 1.00 71.38 87 TYR A CA 1
ATOM 734 C C . TYR A 1 87 ? 3.667 -6.782 -6.539 1.00 71.38 87 TYR A C 1
ATOM 736 O O . TYR A 1 87 ? 4.461 -6.179 -7.247 1.00 71.38 87 TYR A O 1
ATOM 744 N N . GLY A 1 88 ? 3.362 -8.065 -6.751 1.00 72.06 88 GLY A N 1
ATOM 745 C CA . GLY A 1 88 ? 4.038 -8.882 -7.767 1.00 72.06 88 GLY A CA 1
ATOM 746 C C . GLY A 1 88 ? 3.976 -8.283 -9.179 1.00 72.06 88 GLY A C 1
ATOM 747 O O . GLY A 1 88 ? 4.959 -8.301 -9.912 1.00 72.06 88 GLY A O 1
ATOM 748 N N . LYS A 1 89 ? 2.856 -7.661 -9.564 1.00 76.88 89 LYS A N 1
ATOM 749 C CA . LYS A 1 89 ? 2.667 -7.093 -10.916 1.00 76.88 89 LYS A CA 1
ATOM 750 C C . LYS A 1 89 ? 3.437 -5.790 -11.151 1.00 76.88 89 LYS A C 1
ATOM 752 O O . LYS A 1 89 ? 3.767 -5.457 -12.295 1.00 76.88 89 LYS A O 1
ATOM 757 N N . ARG A 1 90 ? 3.685 -5.002 -10.100 1.00 77.38 90 ARG A N 1
ATOM 758 C CA . ARG A 1 90 ? 4.226 -3.639 -10.228 1.00 77.38 90 ARG A CA 1
ATOM 759 C C . ARG A 1 90 ? 5.702 -3.610 -10.665 1.00 77.38 90 ARG A C 1
ATOM 761 O O . ARG A 1 90 ? 5.974 -2.867 -11.612 1.00 77.38 90 ARG A O 1
ATOM 768 N N . PRO A 1 91 ? 6.629 -4.398 -10.086 1.00 79.19 91 PRO A N 1
ATOM 769 C CA . PRO A 1 91 ? 8.009 -4.506 -10.546 1.00 79.19 91 PRO A CA 1
ATOM 770 C C . PRO A 1 91 ? 8.097 -4.892 -12.020 1.00 79.19 91 PRO A C 1
ATOM 772 O O . PRO A 1 91 ? 8.718 -4.165 -12.790 1.00 79.19 91 PRO A O 1
ATOM 775 N N . PHE A 1 92 ? 7.386 -5.935 -12.466 1.00 80.69 92 PHE A N 1
ATOM 776 C CA . PHE A 1 92 ? 7.402 -6.341 -13.879 1.00 80.69 92 PHE A CA 1
ATOM 777 C C . PHE A 1 92 ? 6.936 -5.226 -14.820 1.00 80.69 92 PHE A C 1
ATOM 779 O O . PHE A 1 92 ? 7.536 -5.008 -15.873 1.00 80.69 92 PHE A O 1
ATOM 786 N N . ASN A 1 93 ? 5.907 -4.466 -14.435 1.00 82.06 93 ASN A N 1
ATOM 787 C CA . ASN A 1 93 ? 5.456 -3.317 -15.218 1.00 82.06 93 ASN A CA 1
ATOM 788 C C . ASN A 1 93 ? 6.512 -2.205 -15.296 1.00 82.06 93 ASN A C 1
ATOM 790 O O . ASN A 1 93 ? 6.658 -1.592 -16.356 1.00 82.06 93 ASN A O 1
ATOM 794 N N . GLN A 1 94 ? 7.252 -1.943 -14.215 1.00 84.69 94 GLN A N 1
ATOM 795 C CA . GLN A 1 94 ? 8.331 -0.950 -14.220 1.00 84.69 94 GLN A CA 1
ATOM 796 C C . GLN A 1 94 ? 9.523 -1.408 -15.060 1.00 84.69 94 GLN A C 1
ATOM 798 O O . GLN A 1 94 ? 10.002 -0.648 -15.902 1.00 84.69 94 GLN A O 1
ATOM 803 N N . LEU A 1 95 ? 9.929 -2.670 -14.924 1.00 84.75 95 LEU A N 1
ATOM 804 C CA . LEU A 1 95 ? 10.975 -3.275 -15.748 1.00 84.75 95 LEU A CA 1
ATOM 805 C C . LEU A 1 95 ? 10.601 -3.228 -17.235 1.00 84.75 95 LEU A C 1
ATOM 807 O O . LEU A 1 95 ? 11.403 -2.815 -18.070 1.00 84.75 95 LEU A O 1
ATOM 811 N N . ARG A 1 96 ? 9.342 -3.538 -17.574 1.00 84.12 96 ARG A N 1
ATOM 812 C CA . ARG A 1 96 ? 8.827 -3.430 -18.946 1.00 84.12 96 ARG A CA 1
ATOM 813 C C . ARG A 1 96 ? 8.862 -1.994 -19.473 1.00 84.12 96 ARG A C 1
ATOM 815 O O . ARG A 1 96 ? 9.175 -1.793 -20.645 1.00 84.12 96 ARG A O 1
ATOM 822 N N . LYS A 1 97 ? 8.519 -0.995 -18.651 1.00 86.38 97 LYS A N 1
ATOM 823 C CA . LYS A 1 97 ? 8.601 0.427 -19.037 1.00 86.38 97 LYS A CA 1
ATOM 824 C C . LYS A 1 97 ? 10.046 0.851 -19.290 1.00 86.38 97 LYS A C 1
ATOM 826 O O . LYS A 1 97 ? 10.307 1.459 -20.323 1.00 86.38 97 LYS A O 1
ATOM 831 N N . ARG A 1 98 ? 10.971 0.478 -18.401 1.00 85.50 98 ARG A N 1
ATOM 832 C CA . ARG A 1 98 ? 12.405 0.747 -18.564 1.00 85.50 98 ARG A CA 1
ATOM 833 C C . ARG A 1 98 ? 12.947 0.119 -19.845 1.00 85.50 98 ARG A C 1
ATOM 835 O O . ARG A 1 98 ? 13.533 0.830 -20.648 1.00 85.50 98 ARG A O 1
ATOM 842 N N . ALA A 1 99 ? 12.655 -1.160 -20.090 1.00 83.75 99 ALA A N 1
ATOM 843 C CA . ALA A 1 99 ? 13.066 -1.860 -21.308 1.00 83.75 99 ALA A CA 1
ATOM 844 C C . ALA A 1 99 ? 12.601 -1.146 -22.588 1.00 83.75 99 ALA A C 1
ATOM 846 O O . ALA A 1 99 ? 13.371 -0.990 -23.532 1.00 83.75 99 ALA A O 1
ATOM 847 N N . LYS A 1 100 ? 11.347 -0.669 -22.612 1.00 84.94 100 LYS A N 1
ATOM 848 C CA . LYS A 1 100 ? 10.817 0.121 -23.734 1.00 84.94 100 LYS A CA 1
ATOM 849 C C . LYS A 1 100 ? 11.556 1.449 -23.914 1.00 84.94 100 LYS A C 1
ATOM 851 O O . LYS A 1 100 ? 11.814 1.821 -25.051 1.00 84.94 100 LYS A O 1
ATOM 856 N N . GLY A 1 101 ? 11.870 2.145 -22.820 1.00 88.56 101 GLY A N 1
ATOM 857 C CA . GLY A 1 101 ? 12.609 3.409 -22.852 1.00 88.56 101 GLY A CA 1
ATOM 858 C C . GLY A 1 101 ? 14.033 3.238 -23.377 1.00 88.56 101 GLY A C 1
ATOM 859 O O . GLY A 1 101 ? 14.426 3.960 -24.281 1.00 88.56 101 GLY A O 1
ATOM 860 N N . MET A 1 102 ? 14.756 2.231 -22.883 1.00 88.31 102 MET A N 1
ATOM 861 C CA . MET A 1 102 ? 16.111 1.900 -23.342 1.00 88.31 102 MET A CA 1
ATOM 862 C C . MET A 1 102 ? 16.126 1.536 -24.830 1.00 88.31 102 MET A C 1
ATOM 864 O O . MET A 1 102 ? 16.912 2.084 -25.591 1.00 88.31 102 MET A O 1
ATOM 868 N N . LYS A 1 103 ? 15.173 0.706 -25.277 1.00 84.50 103 LYS A N 1
ATOM 869 C CA . LYS A 1 103 ? 15.023 0.387 -26.702 1.00 84.50 103 LYS A CA 1
ATOM 870 C C . LYS A 1 103 ? 14.778 1.636 -27.560 1.00 84.50 103 LYS A C 1
ATOM 872 O O . LYS A 1 103 ? 15.229 1.680 -28.694 1.00 84.50 103 LYS A O 1
ATOM 877 N N . ALA A 1 104 ? 14.034 2.619 -27.053 1.00 91.00 104 ALA A N 1
ATOM 878 C CA . ALA A 1 104 ? 13.733 3.849 -27.789 1.00 91.00 104 ALA A CA 1
ATOM 879 C C . ALA A 1 104 ? 14.940 4.793 -27.930 1.00 91.00 104 ALA A C 1
AT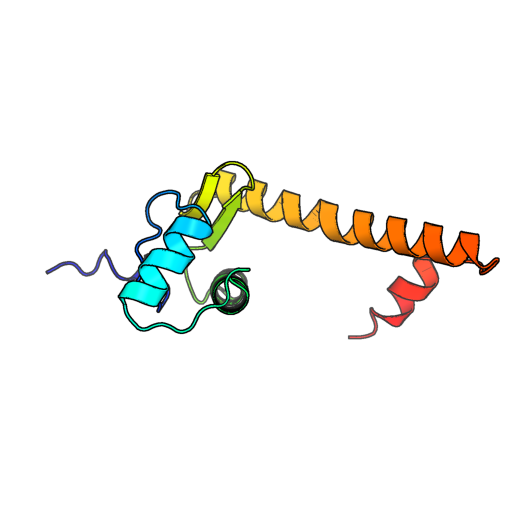OM 881 O O . ALA A 1 104 ? 14.891 5.694 -28.760 1.00 91.00 104 ALA A O 1
ATOM 882 N N . ILE A 1 105 ? 15.992 4.592 -27.130 1.00 92.06 105 ILE A N 1
ATOM 883 C CA . ILE A 1 105 ? 17.272 5.307 -27.228 1.00 92.06 105 ILE A CA 1
ATOM 884 C C . ILE A 1 105 ? 18.386 4.408 -27.797 1.00 92.06 105 ILE A C 1
ATOM 886 O O . ILE A 1 105 ? 19.557 4.672 -27.559 1.00 92.06 105 ILE A O 1
ATOM 890 N N . ASP A 1 106 ? 18.013 3.339 -28.514 1.00 84.62 106 ASP A N 1
ATOM 891 C CA . ASP A 1 106 ? 18.907 2.350 -29.142 1.00 84.62 106 ASP A CA 1
ATOM 892 C C . ASP A 1 106 ? 19.863 1.612 -28.184 1.00 84.62 106 ASP A C 1
ATOM 894 O O . ASP A 1 106 ? 20.857 1.016 -28.598 1.00 84.62 106 ASP A O 1
ATOM 898 N N . GLU A 1 107 ? 19.520 1.565 -26.897 1.00 80.69 107 GLU A N 1
ATOM 899 C CA . GLU A 1 107 ? 20.273 0.831 -25.885 1.00 80.69 107 GLU A CA 1
ATOM 900 C C . GLU A 1 107 ? 19.707 -0.581 -25.675 1.00 80.69 107 GLU A C 1
ATOM 902 O O . GLU A 1 107 ? 18.497 -0.791 -25.495 1.00 80.69 107 GLU A O 1
ATOM 907 N N . ASN A 1 108 ? 20.596 -1.576 -25.624 1.00 74.19 108 ASN A N 1
ATOM 908 C CA . ASN A 1 108 ? 20.215 -2.958 -25.340 1.00 74.19 108 ASN A CA 1
ATOM 909 C C . ASN A 1 108 ? 19.971 -3.153 -23.841 1.00 74.19 108 ASN A C 1
ATOM 911 O O . ASN A 1 108 ? 20.894 -3.245 -23.035 1.00 74.19 108 ASN A O 1
ATOM 915 N N . TYR A 1 109 ? 18.700 -3.275 -23.466 1.00 75.25 109 TYR A N 1
ATOM 916 C CA . TYR A 1 109 ? 18.315 -3.557 -22.090 1.00 75.25 109 TYR A CA 1
ATOM 917 C C . TYR A 1 109 ? 18.282 -5.058 -21.796 1.00 75.25 109 TYR A C 1
ATOM 919 O O . TYR A 1 109 ? 17.364 -5.759 -22.227 1.00 75.25 109 TYR A O 1
ATOM 927 N N . ASN A 1 110 ? 19.246 -5.546 -21.013 1.00 77.25 110 ASN A N 1
ATOM 928 C CA . ASN A 1 110 ? 19.260 -6.923 -20.531 1.00 77.25 110 ASN A CA 1
ATOM 929 C C . ASN A 1 110 ? 18.840 -6.989 -19.058 1.00 77.25 110 ASN A C 1
ATOM 931 O O . ASN A 1 110 ? 19.642 -6.772 -18.152 1.00 77.25 110 ASN A O 1
ATOM 935 N N . LEU A 1 111 ? 17.573 -7.342 -18.830 1.00 71.12 111 LEU A N 1
ATOM 936 C CA . LEU A 1 111 ? 17.000 -7.457 -17.490 1.00 71.12 111 LEU A CA 1
ATOM 937 C C . LEU A 1 111 ? 17.770 -8.435 -16.586 1.00 71.12 111 LEU A C 1
ATOM 939 O O . LEU A 1 111 ? 17.840 -8.226 -15.380 1.00 71.12 111 LEU A O 1
ATOM 943 N N . ARG A 1 112 ? 18.346 -9.499 -17.155 1.00 70.12 112 ARG A N 1
ATOM 944 C CA . ARG A 1 112 ? 19.086 -10.501 -16.383 1.00 70.12 112 ARG A CA 1
ATOM 945 C C . ARG A 1 112 ? 20.348 -9.910 -15.751 1.00 70.12 112 ARG A C 1
ATOM 947 O O . ARG A 1 112 ? 20.590 -10.149 -14.577 1.00 70.12 112 ARG A O 1
ATOM 954 N N . VAL A 1 113 ? 21.089 -9.101 -16.507 1.00 73.56 113 VAL A N 1
ATOM 955 C CA . VAL A 1 113 ? 22.316 -8.437 -16.033 1.00 73.56 113 VAL A CA 1
ATOM 956 C C . VAL A 1 113 ? 22.005 -7.453 -14.905 1.00 73.56 113 VAL A C 1
ATOM 958 O O . VAL A 1 113 ? 22.723 -7.394 -13.913 1.00 73.56 113 VAL A O 1
ATOM 961 N N . ASP A 1 114 ? 20.908 -6.707 -15.027 1.00 73.56 114 ASP A N 1
ATOM 962 C CA . ASP A 1 114 ? 20.464 -5.787 -13.978 1.00 73.56 114 ASP A CA 1
ATOM 963 C C . ASP A 1 114 ? 20.072 -6.508 -12.685 1.00 73.56 114 ASP A C 1
ATOM 965 O O . ASP A 1 114 ? 20.435 -6.061 -11.601 1.00 73.56 114 ASP A O 1
ATOM 969 N N . LEU A 1 115 ? 19.331 -7.616 -12.793 1.00 68.19 115 LEU A N 1
ATOM 970 C CA . LEU A 1 115 ? 18.926 -8.401 -11.627 1.00 68.19 115 LEU A CA 1
ATOM 971 C C . LEU A 1 115 ? 20.141 -9.009 -10.916 1.00 68.19 115 LEU A C 1
ATOM 973 O O . LEU A 1 115 ? 20.204 -8.941 -9.695 1.00 68.19 115 LEU A O 1
ATOM 977 N N . GLU A 1 116 ? 21.116 -9.530 -11.668 1.00 70.69 116 GLU A N 1
ATOM 978 C CA . GLU A 1 116 ? 22.372 -10.072 -11.127 1.00 70.69 116 GLU A CA 1
ATOM 979 C C . GLU A 1 116 ? 23.215 -8.987 -10.419 1.00 70.69 116 GLU A C 1
ATOM 981 O O . GLU A 1 116 ? 23.864 -9.267 -9.411 1.00 70.69 116 GLU A O 1
ATOM 986 N N . ARG A 1 117 ? 23.168 -7.733 -10.895 1.00 69.75 117 ARG A N 1
ATOM 987 C CA . ARG A 1 117 ? 23.868 -6.591 -10.279 1.00 69.75 117 ARG A CA 1
ATOM 988 C C . ARG A 1 117 ? 23.248 -6.147 -8.952 1.00 69.75 117 ARG A C 1
ATOM 990 O O . ARG A 1 117 ? 23.977 -5.749 -8.049 1.00 69.75 117 ARG A O 1
ATOM 997 N N . GLU A 1 118 ? 21.923 -6.185 -8.847 1.00 64.94 118 GLU A N 1
ATOM 998 C CA . GLU A 1 118 ? 21.187 -5.765 -7.645 1.00 64.94 118 GLU A CA 1
ATOM 999 C C . GLU A 1 118 ? 21.062 -6.894 -6.604 1.00 64.94 118 GLU A C 1
ATOM 1001 O O . GLU A 1 118 ? 20.941 -6.608 -5.419 1.00 64.94 118 GLU A O 1
ATOM 1006 N N . SER A 1 119 ? 21.161 -8.172 -7.004 1.00 53.84 119 SER A N 1
ATOM 1007 C CA . SER A 1 119 ? 21.122 -9.340 -6.099 1.00 53.84 119 SER A CA 1
ATOM 1008 C C . SER A 1 119 ? 22.370 -9.536 -5.222 1.00 53.84 119 SER A C 1
ATOM 1010 O O . SER A 1 119 ? 22.518 -10.576 -4.587 1.00 53.84 119 SER A O 1
ATOM 1012 N N . LEU A 1 120 ? 23.291 -8.569 -5.211 1.00 47.03 120 LEU A N 1
ATOM 1013 C CA . LEU A 1 120 ? 24.503 -8.569 -4.381 1.00 47.03 120 LEU A CA 1
ATOM 1014 C C . LEU A 1 120 ? 24.283 -7.971 -2.975 1.00 47.03 120 LEU A C 1
ATOM 1016 O O . LEU A 1 120 ? 25.264 -7.689 -2.286 1.00 47.03 120 LEU A O 1
ATOM 1020 N N . TRP A 1 121 ? 23.027 -7.803 -2.550 1.00 42.66 121 TRP A N 1
ATOM 1021 C CA . TRP A 1 121 ? 22.637 -7.367 -1.206 1.00 42.66 121 TRP A CA 1
ATOM 1022 C C . TRP A 1 121 ? 21.683 -8.368 -0.562 1.00 42.66 121 TRP A C 1
ATOM 1024 O O . TRP A 1 121 ? 20.672 -8.717 -1.215 1.00 42.66 121 TRP A O 1
#

pLDDT: mean 86.31, std 13.58, ra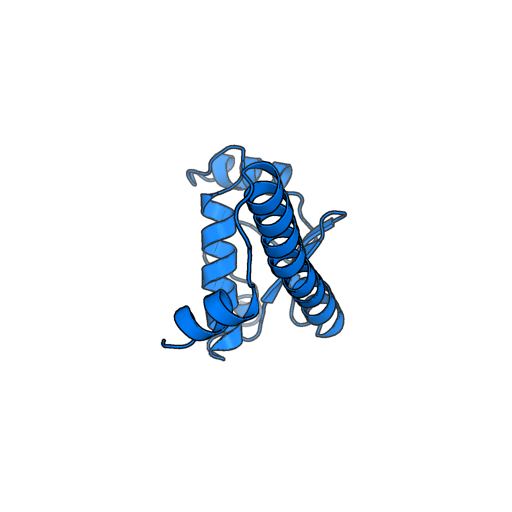nge [41.38, 97.56]

Secondary structure (DSSP, 8-state):
--TTSGGG--SSS---SS-B-HHHHHHHHHHTT----TT-HHHHHHHHHHHHHHHTTS-S-EEEEETTTEEEEE--HHHHHHHHHHHHHHHHHHHHHHHHHHHHTT----HHHHHHHHTT-

Organism: NCBI:txid1034346

Foldseek 3Di:
DDPPCVLQDLVAPDGQQDFDALQRVCVVSVVVVHDADSVRPVVVVSLVVSQVCVVVVVGQWHWAADPVGGTHIDNPPVSVVVSVVVVVVPVVVVLVVVCVVCVVVVHHDDPVVVVVVVVPD